Protein AF-A0A6G3XS07-F1 (afdb_monomer_lite)

Secondary structure (DSSP, 8-state):
----HHHHHHHHTTS-HHHHHHHHHHHHHHTT--SHHHHHHHHHHHHHHHHHHHHHHHHHHTTPPPP---TT-TTGGGTT-

Sequence (81 aa):
MSTSFADLQSQLGQLSLRDANRLGRRLEGARRIRKPEARQSVLDEIAAEAGRAAERLAARAARLPALSYPDELPVSQKKDE

Foldseek 3Di:
DDLDLVVLLVLLVVFDPVLSVVLVVLSVVLVPDPDVVVSVVSSVVSVVSSVVRVVVVVVVVVPDDDDDDDPPPPVVVPPPD

Organism: NCBI:txid2706086

Structure (mmCIF, N/CA/C/O backbone):
data_AF-A0A6G3XS07-F1
#
_entry.id   AF-A0A6G3XS07-F1
#
loop_
_atom_site.group_PDB
_atom_site.id
_atom_site.type_symbol
_atom_site.label_atom_id
_atom_site.label_alt_id
_atom_site.label_comp_id
_atom_site.label_asym_id
_atom_site.label_entity_id
_atom_site.label_seq_id
_atom_site.pdbx_PDB_ins_code
_atom_site.Cartn_x
_atom_site.Cartn_y
_atom_site.Cartn_z
_atom_site.occupancy
_atom_site.B_iso_or_equiv
_atom_site.auth_seq_id
_atom_site.auth_comp_id
_atom_site.auth_asym_id
_atom_site.auth_atom_id
_atom_site.pdbx_PDB_model_num
A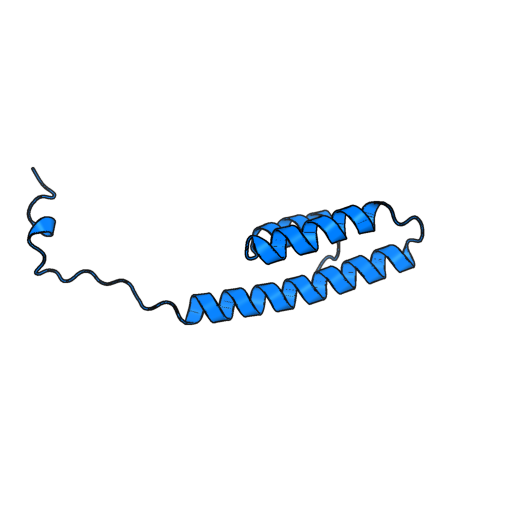TOM 1 N N . MET A 1 1 ? -5.924 -12.830 3.979 1.00 51.84 1 MET A N 1
ATOM 2 C CA . MET A 1 1 ? -5.437 -11.436 3.991 1.00 51.84 1 MET A CA 1
ATOM 3 C C . MET A 1 1 ? -5.736 -10.882 5.368 1.00 51.84 1 MET A C 1
ATOM 5 O O . MET A 1 1 ? -6.907 -10.737 5.692 1.00 51.84 1 MET A O 1
ATOM 9 N N . SER A 1 2 ? -4.723 -10.700 6.212 1.00 56.09 2 SER A N 1
ATOM 10 C CA . SER A 1 2 ? -4.921 -10.113 7.540 1.00 56.09 2 SER A CA 1
ATOM 11 C C . SER A 1 2 ? -5.284 -8.634 7.377 1.00 56.09 2 SER A C 1
ATOM 13 O O . SER A 1 2 ? -4.537 -7.877 6.766 1.00 56.09 2 SER A O 1
ATOM 15 N N . THR A 1 3 ? -6.455 -8.222 7.864 1.00 79.31 3 THR A N 1
ATOM 16 C CA . THR A 1 3 ? -6.944 -6.831 7.810 1.00 79.31 3 THR A CA 1
ATOM 17 C C . THR A 1 3 ? -6.500 -6.055 9.051 1.00 79.31 3 THR A C 1
ATOM 19 O O . THR A 1 3 ? -7.295 -5.406 9.728 1.00 79.31 3 THR A O 1
ATOM 22 N N . SER A 1 4 ? -5.209 -6.143 9.391 1.00 89.25 4 SER A N 1
ATOM 23 C CA . SER A 1 4 ? -4.639 -5.357 10.485 1.00 89.25 4 SER A CA 1
ATOM 24 C C . SER A 1 4 ? -4.161 -3.988 9.992 1.00 89.25 4 SER A C 1
ATOM 26 O O . SER A 1 4 ? -3.868 -3.785 8.812 1.00 89.25 4 SER A O 1
ATOM 28 N N . PHE A 1 5 ? -4.036 -3.027 10.910 1.00 91.81 5 PHE A N 1
ATOM 29 C CA . PHE A 1 5 ? -3.479 -1.709 10.591 1.00 91.81 5 PHE A CA 1
ATOM 30 C C . PHE A 1 5 ? -2.053 -1.790 10.038 1.00 91.81 5 PHE A C 1
ATOM 32 O O . PHE A 1 5 ? -1.715 -1.030 9.137 1.00 91.81 5 PHE A O 1
ATOM 39 N N . ALA A 1 6 ? -1.221 -2.684 10.580 1.00 92.50 6 ALA A N 1
ATOM 40 C CA . ALA A 1 6 ? 0.161 -2.842 10.139 1.00 92.50 6 ALA A CA 1
ATOM 41 C C . ALA A 1 6 ? 0.226 -3.417 8.718 1.00 92.50 6 ALA A C 1
ATOM 43 O O . ALA A 1 6 ? 0.969 -2.903 7.883 1.00 92.50 6 ALA A O 1
ATOM 44 N N . ASP A 1 7 ? -0.606 -4.420 8.427 1.00 92.62 7 ASP A N 1
ATOM 45 C CA . ASP A 1 7 ? -0.678 -5.033 7.098 1.00 92.62 7 ASP A CA 1
ATOM 46 C C . ASP A 1 7 ? -1.146 -4.018 6.051 1.00 92.62 7 ASP A C 1
ATOM 48 O O . ASP A 1 7 ? -0.521 -3.869 4.999 1.00 92.62 7 ASP A O 1
ATOM 52 N N . LEU A 1 8 ? -2.191 -3.245 6.371 1.00 93.62 8 LEU A N 1
ATOM 53 C CA . LEU A 1 8 ? -2.674 -2.184 5.491 1.00 93.62 8 LEU A CA 1
ATOM 54 C C . LEU A 1 8 ? -1.624 -1.092 5.299 1.00 93.62 8 LEU A C 1
ATOM 56 O O . LEU A 1 8 ? -1.401 -0.676 4.168 1.00 93.62 8 LEU A O 1
ATOM 60 N N . GLN A 1 9 ? -0.931 -0.655 6.352 1.00 93.12 9 GLN A N 1
ATOM 61 C CA . GLN A 1 9 ? 0.134 0.344 6.230 1.00 93.12 9 GLN A CA 1
ATOM 62 C C . GLN A 1 9 ? 1.239 -0.120 5.266 1.00 93.12 9 GLN A C 1
ATOM 64 O O . GLN A 1 9 ? 1.653 0.647 4.394 1.00 93.12 9 GLN A O 1
ATOM 69 N N . SER A 1 10 ? 1.670 -1.379 5.384 1.00 93.81 10 SER A N 1
ATOM 70 C CA . SER A 1 10 ? 2.654 -1.994 4.485 1.00 93.81 10 SER A CA 1
ATOM 71 C C . SER A 1 10 ? 2.149 -2.063 3.044 1.00 93.81 10 SER A C 1
ATOM 73 O O . SER A 1 10 ? 2.876 -1.708 2.116 1.00 93.81 10 SER A O 1
ATOM 75 N N . GLN A 1 11 ? 0.889 -2.460 2.843 1.00 93.31 11 GLN A N 1
ATOM 76 C CA . GLN A 1 11 ? 0.281 -2.550 1.516 1.00 93.31 11 GLN A CA 1
ATOM 77 C C . GLN A 1 11 ? 0.140 -1.171 0.855 1.00 93.31 11 GLN A C 1
ATOM 79 O O . GLN A 1 11 ? 0.411 -1.023 -0.335 1.00 93.31 11 GLN A O 1
ATOM 84 N N . LEU A 1 12 ? -0.234 -0.139 1.617 1.00 94.50 12 LEU A N 1
ATOM 85 C CA . LEU A 1 12 ? -0.348 1.228 1.108 1.00 94.50 12 LEU A CA 1
ATOM 86 C C . LEU A 1 12 ? 0.993 1.784 0.617 1.00 94.50 12 LEU A C 1
ATOM 88 O O . LEU A 1 12 ? 1.005 2.533 -0.358 1.00 94.50 12 LEU A O 1
ATOM 92 N N . GLY A 1 13 ? 2.109 1.387 1.235 1.00 94.25 13 GLY A N 1
ATOM 93 C CA . GLY A 1 13 ? 3.456 1.770 0.800 1.00 94.25 13 GLY A CA 1
ATOM 94 C C . GLY A 1 13 ? 3.844 1.252 -0.591 1.00 94.25 13 GLY A C 1
ATOM 95 O O . GLY A 1 13 ? 4.758 1.793 -1.204 1.00 94.25 13 GLY A O 1
ATOM 96 N N . GLN A 1 14 ? 3.137 0.244 -1.109 1.00 94.12 14 GLN A N 1
ATOM 97 C CA . GLN A 1 14 ? 3.375 -0.338 -2.436 1.00 94.12 14 GLN A CA 1
ATOM 98 C C . GLN A 1 14 ? 2.484 0.277 -3.528 1.00 94.12 14 GLN A C 1
ATOM 100 O O . GLN A 1 14 ? 2.618 -0.056 -4.705 1.00 94.12 14 GLN A O 1
ATOM 105 N N . LEU A 1 15 ? 1.549 1.158 -3.158 1.00 95.62 15 LEU A N 1
ATOM 106 C CA . LEU A 1 15 ? 0.634 1.808 -4.093 1.00 95.62 15 LEU A CA 1
ATOM 107 C C . LEU A 1 15 ? 1.235 3.087 -4.687 1.00 95.62 15 LEU A C 1
ATOM 109 O O . LEU A 1 15 ? 2.281 3.583 -4.276 1.00 95.62 15 LEU A O 1
ATOM 113 N N . SER A 1 16 ? 0.522 3.681 -5.649 1.00 94.44 16 SER A N 1
ATOM 114 C CA . SER A 1 16 ? 0.863 5.021 -6.133 1.00 94.44 16 SER A CA 1
ATOM 115 C C . SER A 1 16 ? 0.830 6.045 -4.989 1.00 94.44 16 SER A C 1
ATOM 117 O O . SER A 1 16 ? -0.044 5.975 -4.125 1.00 94.44 16 SER A O 1
ATOM 119 N N . LEU A 1 17 ? 1.709 7.055 -5.025 1.00 95.31 17 LEU A N 1
ATOM 120 C CA . LEU A 1 17 ? 1.776 8.108 -3.996 1.00 95.31 17 LEU A CA 1
ATOM 121 C C . LEU A 1 17 ? 0.411 8.755 -3.706 1.00 95.31 17 LEU A C 1
ATOM 123 O O . LEU A 1 17 ? 0.106 9.090 -2.564 1.00 95.31 17 LEU A O 1
ATOM 127 N N . ARG A 1 18 ? -0.434 8.919 -4.731 1.00 94.56 18 ARG A N 1
ATOM 128 C CA . ARG A 1 18 ? -1.785 9.477 -4.582 1.00 94.56 18 ARG A CA 1
ATOM 129 C C . ARG A 1 18 ? -2.703 8.550 -3.784 1.00 94.56 18 ARG A C 1
ATOM 131 O O . ARG A 1 18 ? -3.400 9.017 -2.884 1.00 94.56 18 ARG A O 1
ATOM 138 N N . ASP A 1 19 ? -2.729 7.263 -4.129 1.00 95.19 19 ASP A N 1
ATOM 139 C CA . ASP A 1 19 ? -3.577 6.275 -3.455 1.00 95.19 19 ASP A CA 1
ATOM 140 C C . ASP A 1 19 ? -3.074 5.999 -2.030 1.00 95.19 19 ASP A C 1
ATOM 142 O O . ASP A 1 19 ? -3.880 6.006 -1.100 1.00 95.19 19 ASP A O 1
ATOM 146 N N . ALA A 1 20 ? -1.756 5.878 -1.845 1.00 95.62 20 ALA A N 1
ATOM 147 C CA . ALA A 1 20 ? -1.111 5.725 -0.544 1.00 95.62 20 ALA A CA 1
ATOM 148 C C . ALA A 1 20 ? -1.470 6.877 0.410 1.00 95.62 20 ALA A C 1
ATOM 150 O O . ALA A 1 20 ? -1.927 6.641 1.527 1.00 95.62 20 ALA A O 1
ATOM 151 N N 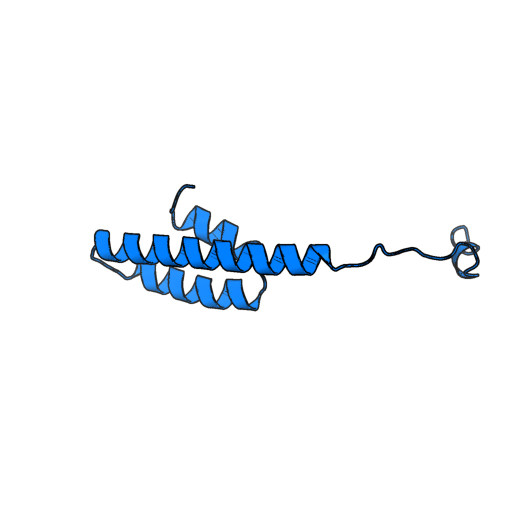. ASN A 1 21 ? -1.361 8.131 -0.048 1.00 95.94 21 ASN A N 1
ATOM 152 C CA . ASN A 1 21 ? -1.722 9.297 0.761 1.00 95.94 2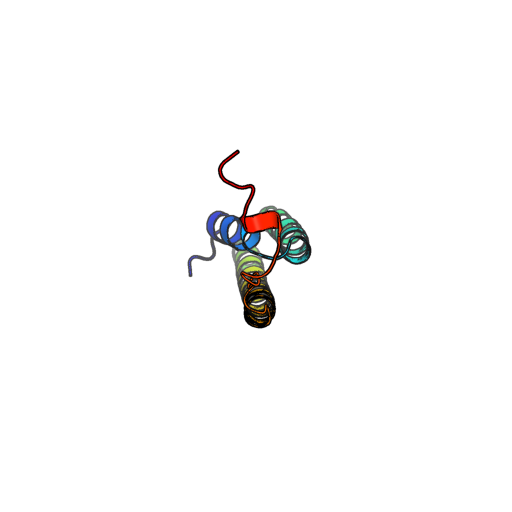1 ASN A CA 1
ATOM 153 C C . ASN A 1 21 ? -3.223 9.353 1.089 1.00 95.94 21 ASN A C 1
ATOM 155 O O . ASN A 1 21 ? -3.595 9.634 2.231 1.00 95.94 21 ASN A O 1
ATOM 159 N N . ARG A 1 22 ? -4.108 9.088 0.112 1.00 95.62 22 ARG A N 1
ATOM 160 C CA . ARG A 1 22 ? -5.566 9.123 0.337 1.00 95.62 22 ARG A CA 1
ATOM 161 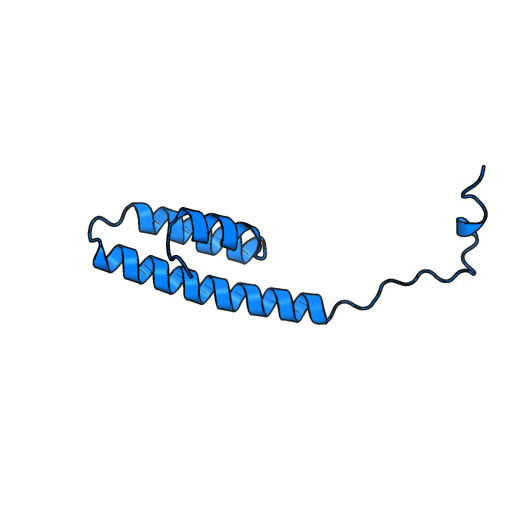C C . ARG A 1 22 ? -5.989 8.077 1.367 1.00 95.62 22 ARG A C 1
ATOM 163 O O . ARG A 1 22 ? -6.706 8.400 2.314 1.00 95.62 22 ARG A O 1
ATOM 170 N N . LEU A 1 23 ? -5.552 6.836 1.174 1.00 95.69 23 LEU A N 1
ATOM 171 C CA . LEU A 1 23 ? -5.927 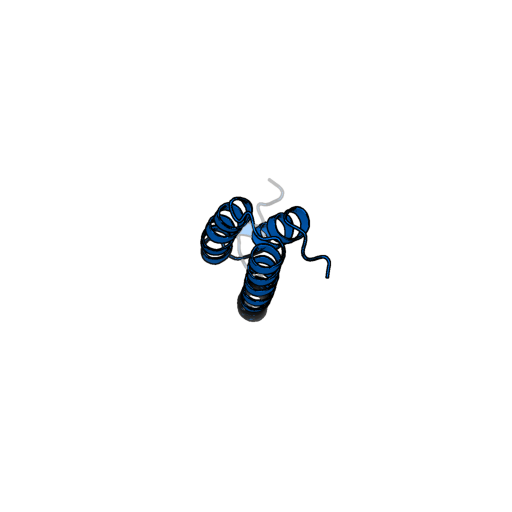5.710 2.024 1.00 95.69 23 LEU A CA 1
ATOM 172 C C . LEU A 1 23 ? -5.230 5.766 3.385 1.00 95.69 23 LEU A C 1
ATOM 174 O O . LEU A 1 23 ? -5.864 5.451 4.386 1.00 95.69 23 LEU A O 1
ATOM 178 N N . GLY A 1 24 ? -3.992 6.264 3.453 1.00 94.56 24 GLY A N 1
ATOM 179 C CA . GLY A 1 24 ? -3.272 6.462 4.712 1.00 94.56 24 GLY A CA 1
ATOM 180 C C . GLY A 1 24 ? -3.991 7.443 5.638 1.00 94.56 24 GLY A C 1
ATOM 181 O O . GLY A 1 24 ? -4.208 7.149 6.810 1.00 94.56 24 GLY A O 1
ATOM 182 N N . ARG A 1 25 ? -4.492 8.568 5.105 1.00 95.25 25 ARG A N 1
ATOM 183 C CA . ARG A 1 25 ? -5.312 9.513 5.891 1.00 95.25 25 ARG A CA 1
ATOM 184 C C . ARG A 1 25 ? -6.602 8.877 6.412 1.00 95.25 25 ARG A C 1
ATOM 186 O O . ARG A 1 25 ? -7.028 9.175 7.527 1.00 95.25 25 ARG A O 1
ATOM 193 N N . ARG A 1 26 ? -7.228 8.010 5.612 1.00 94.50 26 ARG A N 1
ATOM 194 C CA . ARG A 1 26 ? -8.449 7.292 6.000 1.00 94.50 26 ARG A CA 1
ATOM 195 C C . ARG A 1 26 ? -8.165 6.237 7.075 1.00 94.50 26 ARG A C 1
ATOM 197 O O . ARG A 1 26 ? -8.944 6.124 8.017 1.00 94.50 26 ARG A O 1
ATOM 204 N N . LEU A 1 27 ? -7.029 5.543 6.979 1.00 94.44 27 LEU A N 1
ATOM 205 C CA . LEU A 1 27 ? -6.548 4.572 7.964 1.00 94.44 27 LEU A CA 1
ATOM 206 C C . LEU A 1 27 ? -6.253 5.236 9.319 1.00 94.44 27 LEU A C 1
ATOM 208 O O . LEU A 1 27 ? -6.700 4.745 10.354 1.00 94.44 27 LEU A O 1
ATOM 212 N N . GLU A 1 28 ? -5.603 6.403 9.320 1.00 94.25 28 GLU A N 1
ATOM 213 C CA . GLU A 1 28 ? -5.406 7.196 10.543 1.00 94.25 28 GLU A CA 1
ATOM 214 C C . GLU A 1 28 ? -6.733 7.671 11.152 1.00 94.25 28 GLU A C 1
ATOM 216 O O . GLU A 1 28 ? -6.903 7.675 12.372 1.00 94.25 28 GLU A O 1
ATOM 221 N N . GLY A 1 29 ? -7.717 8.018 10.318 1.00 93.81 29 GLY A N 1
ATOM 222 C CA . GLY A 1 29 ? -9.078 8.301 10.777 1.00 93.81 29 GLY A CA 1
ATOM 223 C C . GLY A 1 29 ? -9.734 7.089 11.448 1.00 93.81 29 GLY A C 1
ATOM 224 O O . GLY A 1 29 ? -10.336 7.224 12.515 1.00 93.81 29 GLY A O 1
ATOM 225 N N . ALA A 1 30 ? -9.559 5.896 10.874 1.00 93.00 30 ALA A N 1
ATOM 226 C CA . ALA A 1 30 ? -10.122 4.649 11.388 1.00 93.00 30 ALA A CA 1
ATOM 227 C C . ALA A 1 30 ? -9.580 4.272 12.778 1.00 93.00 30 ALA A C 1
ATOM 229 O O . ALA A 1 30 ? -10.312 3.702 13.589 1.00 93.00 30 ALA A O 1
ATOM 230 N N . ARG A 1 31 ? -8.335 4.653 13.105 1.00 91.12 31 ARG A N 1
ATOM 231 C CA . ARG A 1 31 ? -7.747 4.450 14.445 1.00 91.12 31 ARG A CA 1
ATOM 232 C C . ARG A 1 31 ? -8.527 5.141 15.563 1.00 91.12 31 ARG A C 1
ATOM 234 O O . ARG A 1 31 ? -8.492 4.684 16.700 1.00 91.12 31 ARG A O 1
ATOM 241 N N . ARG A 1 32 ? -9.237 6.232 15.256 1.00 92.25 32 ARG A N 1
ATOM 242 C CA . ARG A 1 32 ? -10.004 7.016 16.241 1.00 92.25 32 ARG A CA 1
ATOM 243 C C . ARG A 1 32 ? -11.404 6.451 16.503 1.00 92.25 32 ARG A C 1
ATOM 245 O O . ARG A 1 32 ? -12.096 6.932 17.401 1.00 92.25 32 ARG A O 1
ATOM 252 N N . ILE A 1 33 ? -11.838 5.449 15.736 1.00 92.38 33 ILE A N 1
ATOM 253 C CA . ILE A 1 33 ? -13.159 4.832 15.881 1.00 92.38 33 ILE A CA 1
ATOM 254 C C . ILE A 1 33 ? -13.171 3.940 17.127 1.00 92.38 33 ILE A C 1
ATOM 256 O O . ILE A 1 33 ? -12.402 2.988 17.237 1.00 92.38 33 ILE A O 1
ATOM 260 N N . ARG A 1 34 ? -14.083 4.239 18.060 1.00 92.31 34 ARG A N 1
ATOM 261 C CA . ARG A 1 34 ? -14.237 3.493 19.323 1.00 92.31 34 ARG A CA 1
ATOM 262 C C . ARG A 1 34 ? -15.041 2.199 19.176 1.00 92.31 34 ARG A C 1
ATOM 264 O O . ARG A 1 34 ? -14.824 1.269 19.942 1.00 92.31 34 ARG A O 1
ATOM 271 N N . LYS A 1 35 ? -15.972 2.146 18.216 1.00 94.62 35 LYS A N 1
ATOM 272 C CA . LYS A 1 35 ? -16.801 0.961 17.950 1.00 94.62 35 LYS A CA 1
ATOM 273 C C . LYS A 1 35 ? -16.012 -0.051 17.105 1.00 94.62 35 LYS A C 1
ATOM 275 O O . LYS A 1 35 ? -15.628 0.303 15.986 1.00 94.62 35 LYS A O 1
ATOM 280 N N . PRO A 1 36 ? -15.755 -1.272 17.599 1.00 89.81 36 PRO A N 1
ATOM 281 C CA . PRO A 1 36 ? -14.889 -2.226 16.913 1.00 89.81 36 PRO A CA 1
ATOM 282 C C . PRO A 1 36 ? -15.465 -2.699 15.573 1.00 89.81 36 PRO A C 1
ATOM 284 O O . PRO A 1 36 ? -14.703 -2.845 14.622 1.00 89.81 36 PRO A O 1
ATOM 287 N N . GLU A 1 37 ? -16.785 -2.843 15.452 1.00 91.12 37 GLU A N 1
ATOM 288 C CA . GLU A 1 37 ? -17.459 -3.270 14.219 1.00 91.12 37 GLU A CA 1
ATOM 289 C C . GLU A 1 37 ? -17.342 -2.199 13.130 1.00 91.12 37 GLU A C 1
ATOM 291 O O . GLU A 1 37 ? -16.974 -2.484 11.994 1.00 91.12 37 GLU A O 1
ATOM 296 N N . ALA A 1 38 ? -17.579 -0.935 13.497 1.00 91.44 38 ALA A N 1
ATOM 297 C CA . ALA A 1 38 ? -17.423 0.193 12.580 1.00 91.44 38 ALA A CA 1
ATOM 298 C C . ALA A 1 38 ? -15.962 0.361 12.144 1.00 91.44 38 ALA A C 1
ATOM 300 O O . ALA A 1 38 ? -15.684 0.668 10.988 1.00 91.44 38 ALA A O 1
ATOM 301 N N . ARG A 1 39 ? -15.014 0.128 13.060 1.00 93.62 39 ARG A N 1
ATOM 302 C CA . ARG A 1 39 ? -13.586 0.135 12.740 1.00 93.62 39 ARG A CA 1
ATOM 303 C C . ARG A 1 39 ? -13.244 -0.971 11.745 1.00 93.62 39 ARG A C 1
ATOM 305 O O . ARG A 1 39 ? -12.549 -0.688 10.776 1.00 93.62 39 ARG A O 1
ATOM 312 N N . GLN A 1 40 ? -13.740 -2.188 11.961 1.00 91.94 40 GLN A N 1
ATOM 313 C CA . GLN A 1 40 ? -13.489 -3.311 11.061 1.00 91.94 40 GLN A CA 1
ATOM 314 C C . GLN A 1 40 ? -14.072 -3.061 9.667 1.00 91.94 40 GLN A C 1
ATOM 316 O O . GLN A 1 40 ? -13.349 -3.203 8.689 1.00 91.94 40 GLN A O 1
ATOM 321 N N . SER A 1 41 ? -15.309 -2.561 9.577 1.00 93.19 41 SER A N 1
ATOM 322 C CA . SER A 1 41 ? -15.929 -2.179 8.298 1.00 93.19 41 SER A CA 1
ATOM 323 C C . SER A 1 41 ? -15.058 -1.198 7.511 1.00 93.19 41 SER A C 1
ATOM 325 O O . SER A 1 41 ? -14.849 -1.361 6.313 1.00 93.19 41 SER A O 1
ATOM 327 N N . VAL A 1 42 ? -14.491 -0.191 8.185 1.00 93.88 42 VAL A N 1
ATOM 328 C CA . VAL A 1 42 ? -13.602 0.778 7.531 1.00 93.88 42 VAL A CA 1
ATOM 329 C C . VAL A 1 42 ? -12.284 0.131 7.093 1.00 93.88 42 VAL A C 1
ATOM 331 O O . VAL A 1 42 ? -11.780 0.468 6.023 1.00 93.88 42 VAL A O 1
ATOM 334 N N . LEU A 1 43 ? -11.721 -0.792 7.877 1.00 94.06 43 LEU A N 1
ATOM 335 C CA . LEU A 1 43 ? -10.517 -1.534 7.484 1.00 94.06 43 LEU A CA 1
ATOM 336 C C . LEU A 1 43 ? -10.769 -2.396 6.245 1.00 94.06 43 LEU A C 1
ATOM 338 O O . LEU A 1 43 ? -9.947 -2.388 5.330 1.00 94.06 43 LEU A O 1
ATOM 342 N N . ASP A 1 44 ? -11.916 -3.067 6.181 1.00 94.25 44 ASP A N 1
ATOM 343 C CA . ASP A 1 44 ? -12.298 -3.909 5.048 1.00 94.25 44 ASP A CA 1
ATOM 344 C C . ASP A 1 44 ? -12.540 -3.064 3.783 1.00 94.25 44 ASP A C 1
ATOM 346 O O . ASP A 1 44 ? -12.081 -3.410 2.692 1.00 94.25 44 ASP A O 1
ATOM 350 N N . GLU A 1 45 ? -13.173 -1.894 3.921 1.00 95.00 45 GLU A N 1
ATOM 351 C CA . GLU A 1 45 ? -13.327 -0.934 2.822 1.00 95.00 45 GLU A CA 1
ATOM 352 C C . GLU A 1 45 ? -11.979 -0.404 2.313 1.00 95.00 45 GLU A C 1
ATOM 354 O O . GLU A 1 45 ? -11.759 -0.321 1.100 1.00 95.00 45 GLU A O 1
ATOM 359 N N . ILE A 1 46 ? -11.059 -0.064 3.225 1.00 95.19 46 ILE A N 1
ATOM 360 C CA . ILE A 1 46 ? -9.700 0.368 2.871 1.00 95.19 46 ILE A CA 1
ATOM 361 C C . ILE A 1 46 ? -8.958 -0.767 2.158 1.00 95.19 46 ILE A C 1
ATOM 363 O O . ILE A 1 46 ? -8.310 -0.509 1.144 1.00 95.19 46 ILE A O 1
ATOM 367 N N . ALA A 1 47 ? -9.082 -2.009 2.632 1.00 95.25 47 ALA A N 1
ATOM 368 C CA . ALA A 1 47 ? -8.477 -3.181 2.005 1.00 95.25 47 ALA A CA 1
ATOM 369 C C . ALA A 1 47 ? -8.985 -3.378 0.566 1.00 95.25 47 ALA A C 1
ATOM 371 O O . ALA A 1 47 ? -8.191 -3.556 -0.361 1.00 95.25 47 ALA A O 1
ATOM 372 N N . ALA A 1 48 ? -10.300 -3.266 0.353 1.00 94.94 48 ALA A N 1
ATOM 373 C CA . ALA A 1 48 ? -10.904 -3.372 -0.971 1.00 94.94 48 ALA A CA 1
ATOM 374 C C . ALA A 1 48 ? -10.449 -2.240 -1.913 1.00 94.94 48 ALA A C 1
ATOM 376 O O . ALA A 1 48 ? -10.160 -2.475 -3.089 1.00 94.94 48 ALA A O 1
ATOM 377 N N . GLU A 1 49 ? -10.351 -1.000 -1.420 1.00 95.12 49 GLU A N 1
ATOM 378 C CA . GLU A 1 49 ? -9.815 0.117 -2.207 1.00 95.12 49 GLU A CA 1
ATOM 379 C C . GLU A 1 49 ? -8.330 -0.039 -2.534 1.00 95.12 49 GLU A C 1
ATOM 381 O O . GLU A 1 49 ? -7.920 0.297 -3.650 1.00 95.12 49 GLU A O 1
ATOM 386 N N . ALA A 1 50 ? -7.537 -0.548 -1.591 1.00 95.38 50 ALA A N 1
ATOM 387 C CA . ALA A 1 50 ? -6.124 -0.831 -1.791 1.00 95.38 50 ALA A CA 1
ATOM 388 C C . ALA A 1 50 ? -5.922 -1.917 -2.858 1.00 95.38 50 ALA A C 1
ATOM 390 O O . ALA A 1 50 ? -5.064 -1.755 -3.724 1.00 95.38 50 ALA A O 1
ATOM 391 N N . GLY A 1 51 ? -6.759 -2.963 -2.871 1.00 95.00 51 GLY A N 1
ATOM 392 C CA . GLY A 1 51 ? -6.773 -3.977 -3.933 1.00 95.00 51 GLY A CA 1
ATOM 393 C C . GLY A 1 51 ? -7.029 -3.366 -5.314 1.00 95.00 51 GLY A C 1
ATOM 394 O O . GLY A 1 51 ? -6.211 -3.511 -6.222 1.00 95.00 51 GLY A O 1
ATOM 395 N N . ARG A 1 52 ? -8.086 -2.553 -5.448 1.00 95.56 52 ARG A N 1
ATOM 396 C CA . ARG A 1 52 ? -8.384 -1.839 -6.707 1.00 95.56 52 ARG A CA 1
ATOM 397 C C . ARG A 1 52 ? -7.252 -0.904 -7.143 1.00 95.56 52 ARG A C 1
ATOM 399 O O . ARG A 1 52 ? -7.041 -0.686 -8.334 1.00 95.56 52 ARG A O 1
ATOM 406 N N . ALA A 1 53 ? -6.557 -0.275 -6.196 1.00 94.81 53 ALA A N 1
ATOM 407 C CA . ALA A 1 53 ? -5.413 0.583 -6.493 1.00 94.81 53 ALA A CA 1
ATOM 408 C C . ALA A 1 53 ? -4.199 -0.216 -6.983 1.00 94.81 53 ALA A C 1
ATOM 410 O O . ALA A 1 53 ? -3.550 0.205 -7.942 1.00 94.81 53 ALA A O 1
ATOM 411 N N . ALA A 1 54 ? -3.936 -1.372 -6.373 1.00 95.25 54 ALA A N 1
ATOM 412 C CA . ALA A 1 54 ? -2.879 -2.283 -6.792 1.00 95.25 54 ALA A CA 1
ATOM 413 C C . ALA A 1 54 ? -3.124 -2.802 -8.217 1.00 95.25 54 ALA A C 1
ATOM 415 O O . ALA A 1 54 ? -2.216 -2.760 -9.041 1.00 95.25 54 ALA A O 1
ATOM 416 N N . GLU A 1 55 ? -4.360 -3.178 -8.553 1.00 95.81 55 GLU A N 1
ATOM 417 C CA . GLU A 1 55 ? -4.736 -3.596 -9.912 1.00 95.81 55 GLU A CA 1
ATOM 418 C C . GLU A 1 55 ? -4.475 -2.498 -10.950 1.00 95.81 55 GLU A C 1
ATOM 420 O O . GLU A 1 55 ? -3.888 -2.755 -12.001 1.00 95.81 55 GLU A O 1
ATOM 425 N N . ARG A 1 56 ? -4.845 -1.244 -10.650 1.00 94.62 56 ARG A N 1
ATOM 426 C CA . ARG A 1 56 ? -4.548 -0.107 -11.539 1.00 94.62 56 ARG A CA 1
ATOM 427 C C . ARG A 1 56 ? -3.048 0.106 -11.721 1.00 94.62 56 ARG A C 1
ATOM 429 O O . ARG A 1 56 ? -2.615 0.457 -12.820 1.00 94.62 56 ARG A O 1
ATOM 436 N N . LEU A 1 57 ? -2.264 -0.068 -10.657 1.00 93.81 57 LEU A N 1
ATOM 437 C CA . LEU A 1 57 ? -0.811 0.061 -10.715 1.00 93.81 57 LEU A CA 1
ATOM 438 C C . LEU A 1 57 ? -0.192 -1.058 -11.561 1.00 93.81 57 LEU A C 1
ATOM 440 O O . LEU A 1 57 ? 0.604 -0.766 -12.450 1.00 93.81 57 LEU A O 1
ATOM 444 N N . ALA A 1 58 ? -0.614 -2.304 -11.350 1.00 94.12 58 ALA A N 1
ATOM 445 C CA . ALA A 1 58 ? -0.173 -3.457 -12.129 1.00 94.12 58 ALA A CA 1
ATOM 446 C C . ALA A 1 58 ? -0.530 -3.306 -13.615 1.00 94.12 58 ALA A C 1
ATOM 448 O O . ALA A 1 58 ? 0.325 -3.481 -14.479 1.00 94.12 58 ALA A O 1
ATOM 449 N N . ALA A 1 59 ? -1.757 -2.874 -13.926 1.00 94.75 59 ALA A N 1
ATOM 450 C CA . ALA A 1 59 ? -2.186 -2.610 -15.298 1.00 94.75 59 ALA A CA 1
ATOM 451 C C . ALA A 1 59 ? -1.362 -1.499 -15.972 1.00 94.75 59 ALA A C 1
ATOM 453 O O . ALA A 1 59 ? -1.137 -1.543 -17.181 1.00 94.75 59 ALA A O 1
ATOM 454 N N . ARG A 1 60 ? -0.898 -0.498 -15.211 1.00 92.06 60 ARG A N 1
ATOM 455 C CA . ARG A 1 60 ? 0.018 0.530 -15.722 1.00 92.06 60 ARG A CA 1
ATOM 456 C C . ARG A 1 60 ? 1.419 -0.034 -15.954 1.00 92.06 60 ARG A C 1
ATOM 458 O O . ARG A 1 60 ? 1.995 0.249 -16.998 1.00 92.06 60 ARG A O 1
ATOM 465 N N . ALA A 1 61 ? 1.945 -0.822 -15.019 1.00 90.44 61 ALA A N 1
ATOM 466 C CA . ALA A 1 61 ? 3.256 -1.454 -15.147 1.00 90.44 61 ALA A CA 1
ATOM 467 C C . ALA A 1 61 ? 3.315 -2.408 -16.352 1.00 90.44 61 ALA A C 1
ATOM 469 O O . ALA A 1 61 ? 4.283 -2.387 -17.102 1.00 90.44 61 ALA A O 1
ATOM 470 N N . ALA A 1 62 ? 2.240 -3.157 -16.609 1.00 92.56 62 ALA A N 1
ATOM 471 C CA . ALA A 1 62 ? 2.131 -4.060 -17.755 1.00 92.56 62 ALA A CA 1
ATOM 472 C C . ALA A 1 62 ? 2.148 -3.349 -19.123 1.00 92.56 62 ALA A C 1
ATOM 474 O O . ALA A 1 62 ? 2.352 -3.995 -20.146 1.00 92.56 62 ALA A O 1
ATOM 475 N N . ARG A 1 63 ? 1.924 -2.028 -19.165 1.00 92.44 63 ARG A N 1
ATOM 476 C CA . ARG A 1 63 ? 1.996 -1.222 -20.396 1.00 92.44 63 ARG A CA 1
ATOM 477 C C . ARG A 1 63 ? 3.385 -0.643 -20.656 1.00 92.44 63 ARG A C 1
ATOM 479 O O . ARG A 1 63 ? 3.561 0.027 -21.670 1.00 92.44 63 ARG A O 1
ATOM 486 N N . LEU A 1 64 ? 4.337 -0.829 -19.742 1.00 89.62 64 LEU A N 1
ATOM 487 C CA . LEU A 1 64 ? 5.680 -0.289 -19.894 1.00 89.62 64 LEU A CA 1
ATOM 488 C C . LEU A 1 64 ? 6.431 -1.096 -20.972 1.00 89.62 64 LEU A C 1
ATOM 490 O O . LEU A 1 64 ? 6.575 -2.309 -20.811 1.00 89.62 64 LEU A O 1
ATOM 494 N N . PRO A 1 65 ? 6.902 -0.469 -22.066 1.00 88.56 65 PRO A N 1
ATOM 495 C CA . PRO A 1 65 ? 7.718 -1.159 -23.059 1.00 88.56 65 PRO A CA 1
ATOM 496 C C . PRO A 1 65 ? 9.056 -1.590 -22.453 1.00 88.56 65 PRO A C 1
ATOM 498 O O . PRO A 1 65 ? 9.576 -0.931 -21.549 1.00 88.56 65 PRO A O 1
ATOM 501 N N . ALA A 1 66 ? 9.646 -2.658 -22.988 1.00 85.94 66 ALA A N 1
ATOM 502 C CA . ALA A 1 66 ? 11.008 -3.036 -22.634 1.00 85.94 66 ALA A CA 1
ATOM 503 C C . ALA A 1 66 ? 11.989 -1.942 -23.087 1.00 85.94 66 ALA A C 1
ATOM 505 O O . ALA A 1 66 ? 11.983 -1.534 -24.250 1.00 85.94 66 ALA A O 1
ATOM 506 N N . LEU A 1 67 ? 12.826 -1.465 -22.165 1.00 83.81 67 LEU A N 1
ATOM 507 C CA . LEU A 1 67 ? 13.888 -0.519 -22.480 1.00 83.81 67 LEU A CA 1
ATOM 508 C C . LEU A 1 67 ? 15.037 -1.284 -23.143 1.00 83.81 67 LEU A C 1
ATOM 510 O O . LEU A 1 67 ? 15.643 -2.152 -22.519 1.00 83.81 67 LEU A O 1
ATOM 514 N N . SER A 1 68 ? 15.326 -0.964 -24.400 1.00 82.31 68 SER A N 1
ATOM 515 C CA . SER A 1 68 ? 16.486 -1.485 -25.121 1.00 82.31 68 SER A CA 1
ATOM 516 C C . SER A 1 68 ? 17.319 -0.314 -25.620 1.00 82.31 68 SER A C 1
ATOM 518 O O . SER A 1 68 ? 16.776 0.679 -26.110 1.00 82.31 68 SER A O 1
ATOM 520 N N . TYR A 1 69 ? 18.632 -0.425 -25.454 1.00 77.44 69 TYR A N 1
ATOM 521 C CA . TYR A 1 69 ? 19.595 0.508 -26.014 1.00 77.44 69 TYR A CA 1
ATOM 522 C C . TYR A 1 69 ? 20.194 -0.130 -27.270 1.00 77.44 69 TYR A C 1
ATOM 524 O O . TYR A 1 69 ? 20.692 -1.249 -27.171 1.00 77.44 69 TYR A O 1
ATOM 532 N N . PRO A 1 70 ? 20.149 0.541 -28.433 1.00 82.31 70 PRO A N 1
ATOM 533 C CA . PRO A 1 70 ? 20.833 0.062 -29.625 1.00 82.31 70 PRO A CA 1
ATOM 534 C C . PRO A 1 70 ? 22.345 -0.008 -29.395 1.00 82.31 70 PRO A C 1
ATOM 536 O O . PRO A 1 70 ? 22.942 0.958 -28.913 1.00 82.31 70 PRO A O 1
ATOM 539 N N . ASP A 1 71 ? 22.965 -1.116 -29.802 1.00 71.44 71 ASP A N 1
ATOM 540 C CA . ASP A 1 71 ? 24.420 -1.317 -29.705 1.00 71.44 71 ASP A CA 1
ATOM 541 C C . ASP A 1 71 ? 25.215 -0.311 -30.563 1.00 71.44 71 ASP A C 1
ATOM 543 O O . ASP A 1 71 ? 26.388 -0.050 -30.307 1.00 71.44 71 ASP A O 1
ATOM 547 N N . GLU A 1 72 ? 24.555 0.312 -31.545 1.00 73.50 72 GLU A N 1
ATOM 548 C CA . GLU A 1 72 ? 25.108 1.315 -32.464 1.00 73.50 72 GLU A CA 1
ATOM 549 C C . GLU A 1 72 ? 25.330 2.698 -31.818 1.00 73.50 72 GLU A C 1
ATOM 551 O O . GLU A 1 72 ? 25.829 3.618 -32.468 1.00 73.50 72 GLU A O 1
ATOM 556 N N . LEU A 1 73 ? 24.961 2.883 -30.544 1.00 70.56 73 LEU A N 1
ATOM 557 C CA . LEU A 1 73 ? 25.171 4.146 -29.839 1.00 70.56 73 LEU A CA 1
ATOM 558 C C . LEU A 1 73 ? 26.673 4.368 -29.555 1.00 70.56 73 LEU A C 1
ATOM 560 O O . LEU A 1 73 ? 27.245 3.618 -28.770 1.00 70.56 73 LEU A O 1
ATOM 564 N N . PRO A 1 74 ? 27.316 5.451 -30.050 1.00 64.75 74 PRO A N 1
ATOM 565 C CA . PRO A 1 74 ? 28.757 5.721 -29.867 1.00 64.75 74 PRO A CA 1
ATOM 566 C C . PRO A 1 74 ? 29.227 5.857 -28.407 1.00 64.75 74 PRO A C 1
ATOM 568 O O . PRO A 1 74 ? 30.419 5.974 -28.129 1.00 64.75 74 PRO A O 1
ATOM 571 N N . VAL A 1 75 ? 28.285 5.886 -27.464 1.00 62.56 75 VAL A N 1
ATOM 572 C CA . VAL A 1 75 ? 28.509 6.016 -26.022 1.00 62.56 75 VAL A CA 1
ATOM 573 C C . VAL A 1 75 ? 28.829 4.667 -25.357 1.00 62.56 75 VAL A C 1
ATOM 575 O O . VAL A 1 75 ? 29.321 4.655 -24.234 1.00 62.56 75 VAL A O 1
ATOM 578 N N . SER A 1 76 ? 28.602 3.533 -26.034 1.00 54.88 76 SER A N 1
ATOM 579 C CA . SER A 1 76 ? 28.977 2.194 -25.546 1.00 54.88 76 SER A CA 1
ATOM 580 C C . SER A 1 76 ? 30.470 1.883 -25.718 1.00 54.88 76 SER A C 1
ATOM 582 O O . SER A 1 76 ? 30.991 1.028 -25.009 1.00 54.88 76 SER A O 1
ATOM 584 N N . GLN A 1 77 ? 31.181 2.614 -26.587 1.00 56.97 77 GLN A N 1
ATOM 585 C CA . GLN A 1 77 ? 32.620 2.424 -26.836 1.00 56.97 77 GLN A CA 1
ATOM 586 C C . GLN A 1 77 ? 33.533 3.169 -25.847 1.00 56.97 77 GLN A C 1
ATOM 588 O O . GLN A 1 77 ? 34.739 2.963 -25.865 1.00 56.97 77 GLN A O 1
ATOM 593 N N . LYS A 1 78 ? 32.980 4.025 -24.975 1.00 58.25 78 LYS A N 1
ATOM 594 C CA . LYS A 1 78 ? 33.742 4.814 -23.984 1.00 58.25 78 LYS A CA 1
ATOM 595 C C . LYS A 1 78 ? 33.606 4.304 -22.548 1.00 58.25 78 LYS A C 1
ATOM 597 O O . LYS A 1 78 ? 33.807 5.065 -21.609 1.00 58.25 78 LYS A O 1
ATOM 602 N N . LYS A 1 79 ? 33.178 3.054 -22.351 1.00 55.28 79 LYS A N 1
ATOM 603 C CA . LYS A 1 79 ? 32.984 2.509 -20.998 1.00 55.28 79 LYS A CA 1
ATOM 604 C C . LYS A 1 79 ? 34.289 2.016 -20.347 1.00 55.28 79 LYS A C 1
ATOM 606 O O . LYS A 1 79 ? 34.288 1.810 -19.139 1.00 55.28 79 LYS A O 1
ATOM 611 N N . ASP A 1 80 ? 35.368 1.894 -21.125 1.00 55.12 80 ASP A N 1
ATOM 612 C CA . ASP A 1 80 ? 36.666 1.360 -20.683 1.00 55.12 80 ASP A CA 1
ATOM 613 C C . ASP A 1 80 ? 37.815 2.403 -20.681 1.00 55.12 80 ASP A C 1
ATOM 615 O O . ASP A 1 80 ? 38.978 2.015 -20.576 1.00 55.12 80 ASP A O 1
ATOM 619 N N . GLU A 1 81 ? 37.514 3.710 -20.771 1.00 49.06 81 GLU A N 1
ATOM 620 C CA . GLU A 1 81 ? 38.476 4.815 -20.532 1.00 49.06 81 GLU A CA 1
ATOM 621 C C . GLU A 1 81 ? 38.217 5.537 -19.201 1.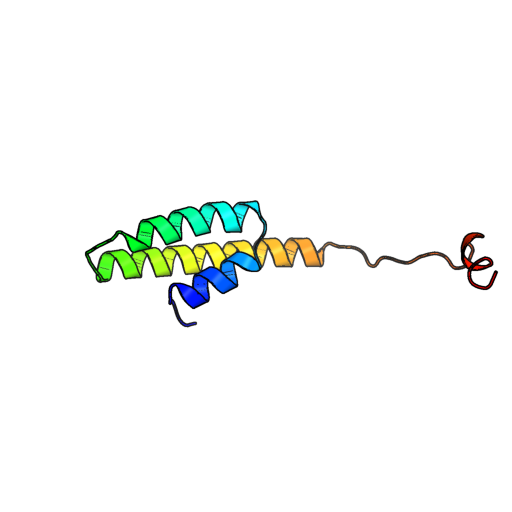00 49.06 81 GLU A C 1
ATOM 623 O O . GLU A 1 81 ? 37.035 5.835 -18.901 1.00 49.06 81 GLU A O 1
#

pLDDT: mean 87.39, std 12.83, range [49.06, 95.94]

Radius of gyration: 20.51 Å; chains: 1; bounding box: 56×21×52 Å